Protein AF-A0A323V7F4-F1 (afdb_monomer_lite)

Structure (mmCIF, N/CA/C/O backbone):
data_AF-A0A323V7F4-F1
#
_entry.id   AF-A0A323V7F4-F1
#
loop_
_atom_site.group_PDB
_atom_site.id
_atom_site.type_symbol
_atom_site.label_atom_id
_atom_site.label_alt_id
_atom_site.label_comp_id
_atom_site.label_asym_id
_atom_site.label_entity_id
_atom_site.label_seq_id
_atom_site.pdbx_PDB_ins_code
_atom_site.Cartn_x
_atom_site.Cartn_y
_atom_site.Cartn_z
_atom_site.occupancy
_atom_site.B_iso_or_equiv
_atom_site.auth_seq_id
_atom_site.auth_comp_id
_atom_site.auth_asym_id
_atom_site.auth_atom_id
_atom_site.pdbx_PDB_model_num
ATOM 1 N N . PRO A 1 1 ? 23.700 -49.703 12.050 1.00 52.53 1 PRO A N 1
ATOM 2 C CA . PRO A 1 1 ? 22.647 -48.790 11.541 1.00 52.53 1 PRO A CA 1
ATOM 3 C C . PRO A 1 1 ? 21.484 -49.606 10.959 1.00 52.53 1 PRO A C 1
ATOM 5 O O . PRO A 1 1 ? 21.691 -50.340 10.001 1.00 52.53 1 PRO A O 1
ATOM 8 N N . ALA A 1 2 ? 20.323 -49.569 11.617 1.00 52.44 2 ALA A N 1
ATOM 9 C CA . ALA A 1 2 ? 19.133 -50.334 11.244 1.00 52.44 2 ALA A CA 1
ATOM 10 C C . ALA A 1 2 ? 18.286 -49.562 10.216 1.00 52.44 2 ALA A C 1
ATOM 12 O O . ALA A 1 2 ? 18.106 -48.353 10.364 1.00 52.44 2 ALA A O 1
ATOM 13 N N . GLU A 1 3 ? 17.786 -50.256 9.192 1.00 63.69 3 GLU A N 1
ATOM 14 C CA . GLU A 1 3 ? 16.807 -49.728 8.233 1.00 63.69 3 GLU A CA 1
ATOM 15 C C . GLU A 1 3 ? 15.484 -49.382 8.944 1.00 63.69 3 GLU A C 1
ATOM 17 O O . GLU A 1 3 ? 15.062 -50.123 9.839 1.00 63.69 3 GLU A O 1
ATOM 22 N N . PRO A 1 4 ? 14.798 -48.285 8.575 1.00 61.50 4 PRO A N 1
ATOM 23 C CA . PRO A 1 4 ? 13.481 -48.000 9.120 1.00 61.50 4 PRO A CA 1
ATOM 24 C C . PRO A 1 4 ? 12.471 -49.025 8.590 1.00 61.50 4 PRO A C 1
ATOM 26 O O . PRO A 1 4 ? 12.312 -49.206 7.383 1.00 61.50 4 PRO A O 1
ATOM 29 N N . ALA A 1 5 ? 11.780 -49.696 9.513 1.00 66.00 5 ALA A N 1
ATOM 30 C CA . ALA A 1 5 ? 10.704 -50.627 9.207 1.00 66.00 5 ALA A CA 1
ATOM 31 C C . ALA A 1 5 ? 9.577 -49.906 8.446 1.00 66.00 5 ALA A C 1
ATOM 33 O O . ALA A 1 5 ? 9.018 -48.921 8.931 1.00 66.00 5 ALA A O 1
ATOM 34 N N . GLY A 1 6 ? 9.253 -50.402 7.250 1.00 63.94 6 GLY A N 1
ATOM 35 C CA . GLY A 1 6 ? 8.179 -49.868 6.417 1.00 63.94 6 GLY A CA 1
ATOM 36 C C . GLY A 1 6 ? 6.829 -49.918 7.133 1.00 63.94 6 GLY A C 1
ATOM 37 O O . GLY A 1 6 ? 6.432 -50.953 7.669 1.00 63.94 6 GLY A O 1
ATOM 38 N N . ALA A 1 7 ? 6.121 -48.791 7.149 1.00 72.38 7 ALA A N 1
ATOM 39 C CA . ALA A 1 7 ? 4.774 -48.707 7.694 1.00 72.38 7 ALA A CA 1
ATOM 40 C C . ALA A 1 7 ? 3.794 -49.557 6.867 1.00 72.38 7 ALA A C 1
ATOM 42 O O . ALA A 1 7 ? 3.734 -49.458 5.641 1.00 72.38 7 ALA A O 1
ATOM 43 N N . VAL A 1 8 ? 2.999 -50.381 7.553 1.00 73.44 8 VAL A N 1
ATOM 44 C CA . VAL A 1 8 ? 1.925 -51.173 6.945 1.00 73.44 8 VAL A CA 1
ATOM 45 C C . VAL A 1 8 ? 0.778 -50.236 6.568 1.00 73.44 8 VAL A C 1
ATOM 47 O O . VAL A 1 8 ? 0.086 -49.702 7.432 1.00 73.44 8 VAL A O 1
ATOM 50 N N . VAL A 1 9 ? 0.567 -50.041 5.268 1.00 70.94 9 VAL A N 1
ATOM 51 C CA . VAL A 1 9 ? -0.576 -49.289 4.740 1.00 70.94 9 VAL A CA 1
ATOM 52 C C . VAL A 1 9 ? -1.819 -50.179 4.800 1.00 70.94 9 VAL A C 1
ATOM 54 O O . VAL A 1 9 ? -1.885 -51.208 4.130 1.00 70.94 9 VAL A O 1
ATOM 57 N N . VAL A 1 10 ? -2.817 -49.786 5.594 1.00 76.38 10 VAL A N 1
ATOM 58 C CA . VAL A 1 10 ? -4.133 -50.441 5.610 1.00 76.38 10 VAL A CA 1
ATOM 59 C C . VAL A 1 10 ? -4.979 -49.857 4.474 1.00 76.38 10 VAL A C 1
ATOM 61 O O . VAL A 1 10 ? -5.246 -48.653 4.485 1.00 76.38 10 VAL A O 1
ATOM 64 N N . PRO A 1 11 ? -5.426 -50.657 3.491 1.00 67.38 11 PRO A N 1
ATOM 65 C CA . PRO A 1 11 ? -6.285 -50.151 2.432 1.00 67.38 11 PRO A CA 1
ATOM 66 C C . PRO A 1 11 ? -7.659 -49.780 3.002 1.00 67.38 11 PRO A C 1
ATOM 68 O O . PRO A 1 11 ? -8.352 -50.610 3.594 1.00 67.38 11 PRO A O 1
ATOM 71 N N . LEU A 1 12 ? -8.079 -48.530 2.802 1.00 61.78 12 LEU A N 1
ATOM 72 C CA . LEU A 1 12 ? -9.444 -48.102 3.095 1.00 61.78 12 LEU A CA 1
ATOM 73 C C . LEU A 1 12 ? -10.389 -48.739 2.068 1.00 61.78 12 LEU A C 1
ATOM 75 O O . LEU A 1 12 ? -10.282 -48.489 0.868 1.00 61.78 12 LEU A O 1
ATOM 79 N N . GLN A 1 13 ? -11.320 -49.575 2.535 1.00 66.25 13 GLN A N 1
ATOM 80 C CA . GLN A 1 13 ? -12.352 -50.150 1.674 1.00 66.25 13 GLN A CA 1
ATOM 81 C C . GLN A 1 13 ? -13.253 -49.040 1.104 1.00 66.25 13 GLN A C 1
ATOM 83 O O . GLN A 1 13 ? -13.796 -48.236 1.870 1.00 66.25 13 GLN A O 1
ATOM 88 N N . PRO A 1 14 ? -13.473 -49.001 -0.222 1.00 54.06 14 PRO A N 1
ATOM 89 C CA . PRO A 1 14 ? -14.365 -48.024 -0.825 1.00 54.06 14 PRO A CA 1
ATOM 90 C C . PRO A 1 14 ? -15.814 -48.293 -0.397 1.00 54.06 14 PRO A C 1
ATOM 92 O O . PRO A 1 14 ? -16.373 -49.367 -0.635 1.00 54.06 14 PRO A O 1
ATOM 95 N N . ARG A 1 15 ? -16.442 -47.298 0.240 1.00 63.84 15 ARG A N 1
ATOM 96 C CA . ARG A 1 15 ? -17.878 -47.309 0.545 1.00 63.84 15 ARG A CA 1
ATOM 97 C C . ARG A 1 15 ? -18.660 -47.181 -0.765 1.00 63.84 15 ARG A C 1
ATOM 99 O O . ARG A 1 15 ? -18.552 -46.171 -1.452 1.00 63.84 15 ARG A O 1
ATOM 106 N N . ARG A 1 16 ? -19.457 -48.197 -1.109 1.00 62.47 16 ARG A N 1
ATOM 107 C CA . ARG A 1 16 ? -20.382 -48.146 -2.254 1.00 62.47 16 ARG A CA 1
ATOM 108 C C . ARG A 1 16 ?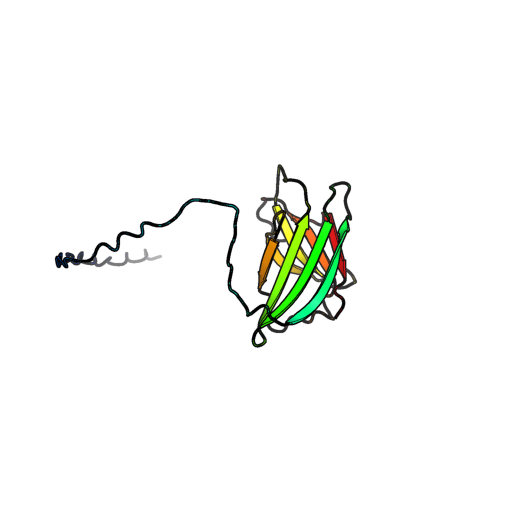 -21.487 -47.115 -1.970 1.00 62.47 16 ARG A C 1
ATOM 110 O O . ARG A 1 16 ? -22.178 -47.279 -0.962 1.00 62.47 16 ARG A O 1
ATOM 117 N N . PRO A 1 17 ? -21.698 -46.090 -2.813 1.00 59.09 17 PRO A N 1
ATOM 118 C CA . PRO A 1 17 ? -22.812 -45.171 -2.623 1.00 59.09 17 PRO A CA 1
ATOM 119 C C . PRO A 1 17 ? -24.121 -45.863 -3.024 1.00 59.09 17 PRO A C 1
ATOM 121 O O . PRO A 1 17 ? -24.299 -46.286 -4.165 1.00 59.09 17 PRO A O 1
ATOM 124 N N . ALA A 1 18 ? -25.039 -46.000 -2.067 1.00 59.41 18 ALA A N 1
ATOM 125 C CA . ALA A 1 18 ? -26.399 -46.451 -2.322 1.00 59.41 18 ALA A CA 1
ATOM 126 C C . ALA A 1 18 ? -27.163 -45.328 -3.036 1.00 59.41 18 ALA A C 1
ATOM 128 O O . ALA A 1 18 ? -27.530 -44.324 -2.425 1.00 59.41 18 ALA A O 1
ATOM 129 N N . THR A 1 19 ? -27.381 -45.496 -4.338 1.00 48.59 19 THR A N 1
ATOM 130 C CA . THR A 1 19 ? -28.176 -44.595 -5.173 1.00 48.59 19 THR A CA 1
ATOM 131 C C . THR A 1 19 ? -29.626 -44.597 -4.692 1.00 48.59 19 THR A C 1
ATOM 133 O O . THR A 1 19 ? -30.414 -45.475 -5.037 1.00 48.59 19 THR A O 1
ATOM 136 N N . ARG A 1 20 ? -29.988 -43.614 -3.866 1.00 55.38 20 ARG A N 1
ATOM 137 C CA . ARG A 1 20 ? -31.382 -43.312 -3.539 1.00 55.38 20 ARG A CA 1
ATOM 138 C C . ARG A 1 20 ? -31.913 -42.354 -4.594 1.00 55.38 20 ARG A C 1
ATOM 140 O O . ARG A 1 20 ? -31.511 -41.198 -4.649 1.00 55.38 20 ARG A O 1
ATOM 147 N N . TRP A 1 21 ? -32.789 -42.872 -5.443 1.00 46.38 21 TRP A N 1
ATOM 148 C CA . TRP A 1 21 ? -33.576 -42.079 -6.374 1.00 46.38 21 TRP A CA 1
ATOM 149 C C . TRP A 1 21 ? -34.566 -41.239 -5.565 1.00 46.38 21 TRP A C 1
ATOM 151 O O . TRP A 1 21 ? -35.446 -41.785 -4.902 1.00 46.38 21 TRP A O 1
ATOM 161 N N . LEU A 1 22 ? -34.400 -39.919 -5.605 1.00 53.84 22 LEU A N 1
ATOM 162 C CA . LEU A 1 22 ? -35.403 -38.956 -5.167 1.00 53.84 22 LEU A CA 1
ATOM 163 C C . LEU A 1 22 ? -35.833 -38.157 -6.395 1.00 53.84 22 LEU A C 1
ATOM 165 O O . LEU A 1 22 ? -35.023 -37.528 -7.069 1.00 53.84 22 LEU A O 1
ATOM 169 N N . THR A 1 23 ? -37.117 -38.251 -6.705 1.00 49.09 23 THR A N 1
ATOM 170 C CA . THR A 1 23 ? -37.799 -37.525 -7.774 1.00 49.09 23 THR A CA 1
ATOM 171 C C . THR A 1 23 ? -38.369 -36.193 -7.266 1.00 49.09 23 THR A C 1
ATOM 173 O O . THR A 1 23 ? -38.914 -36.166 -6.165 1.00 49.09 23 THR A O 1
ATOM 176 N N . VAL A 1 24 ? -38.390 -35.184 -8.161 1.00 49.59 24 VAL A N 1
ATOM 177 C CA . VAL A 1 24 ? -39.187 -33.920 -8.160 1.00 49.59 24 VAL A CA 1
ATOM 178 C C . VAL A 1 24 ? -38.588 -32.780 -7.295 1.00 49.59 24 VAL A C 1
ATOM 180 O O . VAL A 1 24 ? -38.202 -33.019 -6.164 1.00 49.59 24 VAL A O 1
ATOM 183 N N . ALA A 1 25 ? -38.416 -31.523 -7.738 1.00 47.94 25 ALA A N 1
ATOM 184 C CA . ALA A 1 25 ? -39.182 -30.703 -8.683 1.00 47.94 25 ALA A CA 1
ATOM 185 C C . ALA A 1 25 ? -38.295 -29.810 -9.579 1.00 47.94 25 ALA A C 1
ATOM 187 O O . ALA A 1 25 ? -37.354 -29.179 -9.102 1.00 47.94 25 ALA A O 1
ATOM 188 N N . ALA A 1 26 ? -38.641 -29.700 -10.864 1.00 49.78 26 ALA A N 1
ATOM 189 C CA . ALA A 1 26 ? -38.093 -28.693 -11.768 1.00 49.78 26 ALA A CA 1
ATOM 190 C C . ALA A 1 26 ? -38.899 -27.392 -11.628 1.00 49.78 26 ALA A C 1
ATOM 192 O O . ALA A 1 26 ? -40.068 -27.344 -12.011 1.00 49.78 26 ALA A O 1
ATOM 193 N N . ALA A 1 27 ? -38.285 -26.342 -11.082 1.00 53.09 27 ALA A N 1
ATOM 194 C CA . ALA A 1 27 ? -38.822 -24.989 -11.160 1.00 53.09 27 ALA A CA 1
ATOM 195 C C . ALA A 1 27 ? -38.354 -24.359 -12.479 1.00 53.09 27 ALA A C 1
ATOM 197 O O . ALA A 1 27 ? -37.182 -24.030 -12.652 1.00 53.09 27 ALA A O 1
ATOM 198 N N . VAL A 1 28 ? -39.276 -24.234 -13.432 1.00 50.06 28 VAL A N 1
ATOM 199 C CA . VAL A 1 28 ? -39.079 -23.471 -14.666 1.00 50.06 28 VAL A CA 1
ATOM 200 C C . VAL A 1 28 ? -39.146 -21.984 -14.306 1.00 50.06 28 VAL A C 1
ATOM 202 O O . VAL A 1 28 ? -40.230 -21.456 -14.074 1.00 50.06 28 VAL A O 1
ATOM 205 N N . LEU A 1 29 ? -37.996 -21.308 -14.240 1.00 52.84 29 LEU A N 1
ATOM 206 C CA . LEU A 1 29 ? -37.938 -19.845 -14.215 1.00 52.84 29 LEU A CA 1
ATOM 207 C C . LEU A 1 29 ? -37.957 -19.338 -15.659 1.00 52.84 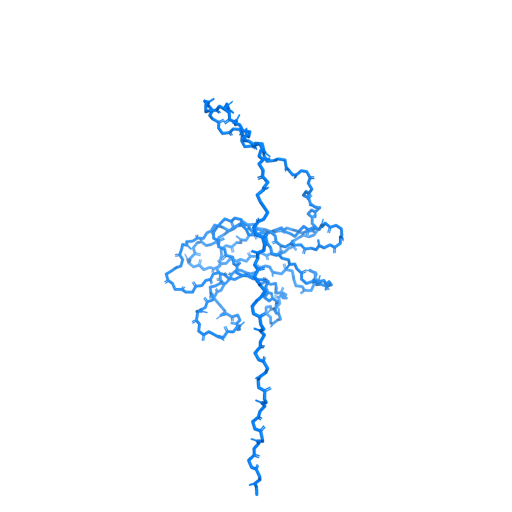29 LEU A C 1
ATOM 209 O O . LEU A 1 29 ? -36.938 -19.306 -16.344 1.00 52.84 29 LEU A O 1
ATOM 213 N N . VAL A 1 30 ? -39.149 -18.975 -16.125 1.00 50.59 30 VAL A N 1
ATOM 214 C CA . VAL A 1 30 ? -39.348 -18.170 -17.334 1.00 50.59 30 VAL A CA 1
ATOM 215 C C . VAL A 1 30 ? -39.720 -16.759 -16.887 1.00 50.59 30 VAL A C 1
ATOM 217 O O . VAL A 1 30 ? -40.745 -16.570 -16.239 1.00 50.59 30 VAL A O 1
ATOM 220 N N . GLY A 1 31 ? -38.894 -15.782 -17.269 1.00 45.53 31 GLY A N 1
ATOM 221 C CA . GLY A 1 31 ? -39.165 -14.345 -17.150 1.00 45.53 31 GLY A CA 1
ATOM 222 C C . GLY A 1 31 ? -37.995 -13.595 -16.502 1.00 45.53 31 GLY A C 1
ATOM 223 O O . GLY A 1 31 ? -37.646 -13.880 -15.370 1.00 45.53 31 GLY A O 1
ATOM 224 N N . GLY A 1 32 ? -37.320 -12.643 -17.140 1.00 42.28 32 GLY A N 1
ATOM 225 C CA . GLY A 1 32 ? -37.477 -12.100 -18.478 1.00 42.28 32 GLY A CA 1
ATOM 226 C C . GLY A 1 32 ? -36.199 -11.357 -18.870 1.00 42.28 32 GLY A C 1
ATOM 227 O O . GLY A 1 32 ? -35.634 -10.596 -18.092 1.00 42.28 32 GLY A O 1
ATOM 228 N N . VAL A 1 33 ? -35.744 -11.597 -20.094 1.00 50.06 33 VAL A N 1
ATOM 229 C CA . VAL A 1 33 ? -34.928 -10.638 -20.837 1.00 50.06 33 VAL A CA 1
ATOM 230 C C . VAL A 1 33 ? -35.883 -9.531 -21.258 1.00 50.06 33 VAL A C 1
ATOM 232 O O . VAL A 1 33 ? -36.919 -9.865 -21.820 1.00 50.06 33 VAL A O 1
ATOM 235 N N . LEU A 1 34 ? -35.565 -8.270 -20.946 1.00 48.09 34 LEU A N 1
ATOM 236 C CA . LEU A 1 34 ? -35.757 -7.074 -21.784 1.00 48.09 34 LEU A CA 1
ATOM 237 C C . LEU A 1 34 ? -35.465 -5.806 -20.947 1.00 48.09 34 LEU A C 1
ATOM 239 O O . LEU A 1 34 ? -36.304 -5.363 -20.172 1.00 48.09 34 LEU A O 1
ATOM 243 N N . GLY A 1 35 ? -34.290 -5.198 -21.162 1.00 37.16 35 GLY A N 1
ATOM 244 C CA . GLY A 1 35 ? -34.047 -3.771 -20.896 1.00 37.16 35 GLY A CA 1
ATOM 245 C C . GLY A 1 35 ? -33.115 -3.426 -19.726 1.00 37.16 35 GLY A C 1
ATOM 246 O O . GLY A 1 35 ? -33.563 -3.303 -18.598 1.00 37.16 35 GLY A O 1
ATOM 247 N N . GLY A 1 36 ? -31.833 -3.186 -20.025 1.00 38.31 36 GLY A N 1
ATOM 248 C CA . GLY A 1 36 ? -30.969 -2.249 -19.287 1.00 38.31 36 GLY A CA 1
ATOM 249 C C . GLY A 1 36 ? -30.740 -2.496 -17.791 1.00 38.31 36 GLY A C 1
ATOM 250 O O . GLY A 1 36 ? -31.286 -1.777 -16.968 1.00 38.31 36 GLY A O 1
ATOM 251 N N . GLY A 1 37 ? -29.872 -3.456 -17.459 1.00 38.66 37 GLY A N 1
ATOM 252 C CA . GLY A 1 37 ? -28.950 -3.403 -16.311 1.00 38.66 37 GLY A CA 1
ATOM 253 C C . GLY A 1 37 ? -29.437 -2.804 -14.986 1.00 38.66 37 GLY A C 1
ATOM 254 O O . GLY A 1 37 ? -28.724 -1.995 -14.406 1.00 38.66 37 GLY A O 1
ATOM 255 N N . ALA A 1 38 ? -30.592 -3.215 -14.464 1.00 41.91 38 ALA A N 1
ATOM 256 C CA . ALA A 1 38 ? -30.889 -3.036 -13.045 1.00 41.91 38 ALA A CA 1
ATOM 257 C C . ALA A 1 38 ? -30.215 -4.172 -12.266 1.00 41.91 38 ALA A C 1
ATOM 259 O O . ALA A 1 38 ? -30.827 -5.194 -11.954 1.00 41.91 38 ALA A O 1
ATOM 260 N N . VAL A 1 39 ? -28.920 -4.017 -11.997 1.00 52.47 39 VAL A N 1
ATOM 261 C CA . VAL A 1 39 ? -28.225 -4.853 -11.020 1.00 52.47 39 VAL A CA 1
ATOM 262 C C . VAL A 1 39 ? -28.691 -4.392 -9.639 1.00 52.47 39 VAL A C 1
ATOM 264 O O . VAL A 1 39 ? -28.141 -3.471 -9.047 1.00 52.47 39 VAL A O 1
ATOM 267 N N . ALA A 1 40 ? -29.758 -5.013 -9.142 1.00 49.62 40 ALA A N 1
ATOM 268 C CA . ALA A 1 40 ? -30.094 -4.974 -7.729 1.00 49.62 40 ALA A CA 1
ATOM 269 C C . ALA A 1 40 ? -29.057 -5.820 -6.970 1.00 49.62 40 ALA A C 1
ATOM 271 O O . ALA A 1 40 ? -29.276 -7.003 -6.715 1.00 49.62 40 ALA A O 1
ATOM 272 N N . LEU A 1 41 ? -27.903 -5.229 -6.654 1.00 51.66 41 LEU A N 1
ATOM 273 C CA . LEU A 1 41 ? -26.994 -5.757 -5.638 1.00 51.66 41 LEU A CA 1
ATOM 274 C C . LEU A 1 41 ? -27.411 -5.159 -4.299 1.00 51.66 41 LEU A C 1
ATOM 276 O O . LEU A 1 41 ? -26.979 -4.084 -3.906 1.00 51.66 41 LEU A O 1
ATOM 280 N N . THR A 1 42 ? -28.294 -5.858 -3.601 1.00 54.97 42 THR A N 1
ATOM 281 C CA . THR A 1 42 ? -28.462 -5.666 -2.164 1.00 54.97 42 THR A CA 1
ATOM 282 C C . THR A 1 42 ? -27.183 -6.113 -1.456 1.00 54.97 42 THR A C 1
ATOM 284 O O . THR A 1 42 ? -26.879 -7.310 -1.461 1.00 54.97 42 THR A O 1
ATOM 287 N N . ARG A 1 43 ? -26.474 -5.180 -0.817 1.00 46.62 43 ARG A N 1
ATOM 288 C CA . ARG A 1 43 ? -25.741 -5.437 0.430 1.00 46.62 43 ARG A CA 1
ATOM 289 C C . ARG A 1 43 ? -25.544 -4.129 1.199 1.00 46.62 43 ARG A C 1
ATOM 291 O O . ARG A 1 43 ? -24.496 -3.507 1.154 1.00 46.62 43 ARG A O 1
ATOM 298 N N . ASP A 1 44 ? -26.597 -3.732 1.903 1.00 50.72 44 ASP A N 1
ATOM 299 C CA . ASP A 1 44 ? -26.481 -2.940 3.125 1.00 50.72 44 ASP A CA 1
ATOM 300 C C . ASP A 1 44 ? -25.720 -3.786 4.164 1.00 50.72 44 ASP A C 1
ATOM 302 O O . ASP A 1 44 ? -26.333 -4.601 4.845 1.00 50.72 44 ASP A O 1
ATOM 306 N N . ASP A 1 45 ? -24.389 -3.684 4.180 1.00 57.28 45 ASP A N 1
ATOM 307 C CA . ASP A 1 45 ? -23.488 -3.990 5.313 1.00 57.28 45 ASP A CA 1
ATOM 308 C C . ASP A 1 45 ? -22.058 -3.495 4.977 1.00 57.28 45 ASP A C 1
ATOM 310 O O . ASP A 1 45 ? -21.052 -4.177 5.179 1.00 57.28 45 ASP A O 1
ATOM 314 N N . ASP A 1 46 ? -21.947 -2.292 4.403 1.00 69.31 46 ASP A N 1
ATOM 315 C CA . ASP A 1 46 ? -20.654 -1.647 4.171 1.00 69.31 46 ASP A CA 1
ATOM 316 C C . ASP A 1 46 ? -20.186 -1.024 5.489 1.00 69.31 46 ASP A C 1
ATOM 318 O O . ASP A 1 46 ? -20.634 0.059 5.867 1.00 69.31 46 ASP A O 1
ATOM 322 N N . GLY A 1 47 ? -19.310 -1.721 6.215 1.00 82.06 47 GLY A N 1
ATOM 323 C CA . GLY A 1 47 ? -18.717 -1.234 7.464 1.00 82.06 47 GLY A CA 1
ATOM 324 C C . GLY A 1 47 ? -18.215 0.210 7.404 1.00 82.06 47 GLY A C 1
ATOM 325 O O . GLY A 1 47 ? -17.942 0.758 6.329 1.00 82.06 47 GLY A O 1
ATOM 326 N N . SER A 1 48 ? -18.062 0.839 8.571 1.00 93.94 48 SER A N 1
ATOM 327 C CA . SER A 1 48 ? -17.619 2.232 8.644 1.00 93.94 48 SER A CA 1
ATOM 328 C C . SER A 1 48 ? -16.213 2.385 8.072 1.00 93.94 48 SER A C 1
ATOM 330 O O . SER A 1 48 ? -15.313 1.619 8.425 1.00 93.94 48 SER A O 1
ATOM 332 N N . VAL A 1 49 ? -16.015 3.400 7.230 1.00 96.50 49 VAL A N 1
ATOM 333 C CA . VAL A 1 49 ? -14.678 3.832 6.805 1.00 96.50 49 VAL A CA 1
ATOM 334 C C . VAL A 1 49 ? -13.977 4.451 8.012 1.00 96.50 49 VAL A C 1
ATOM 336 O O . VAL A 1 49 ? -14.504 5.384 8.615 1.00 96.50 49 VAL A O 1
ATOM 339 N N . VAL A 1 50 ? -12.813 3.914 8.373 1.00 97.00 50 VAL A N 1
ATOM 340 C CA . VAL A 1 50 ? -12.003 4.370 9.518 1.00 97.00 50 VAL A CA 1
ATOM 341 C C . VAL A 1 50 ? -10.713 5.067 9.095 1.00 97.00 50 VAL A C 1
ATOM 343 O O . VAL A 1 50 ? -10.106 5.751 9.910 1.00 97.00 50 VAL A O 1
ATOM 346 N N . ALA A 1 51 ? -10.280 4.879 7.847 1.00 97.88 51 ALA A N 1
ATOM 347 C CA . ALA A 1 51 ? -9.179 5.625 7.256 1.00 97.88 51 ALA A CA 1
ATOM 348 C C . ALA A 1 51 ? -9.292 5.635 5.727 1.00 97.88 51 ALA A C 1
ATOM 350 O O . ALA A 1 51 ? -9.799 4.678 5.139 1.00 97.88 51 ALA A O 1
ATOM 351 N N . THR A 1 52 ? -8.795 6.678 5.067 1.00 98.50 52 THR A N 1
ATOM 352 C CA . THR A 1 52 ? -8.756 6.749 3.598 1.00 98.50 52 THR A CA 1
ATOM 353 C C . THR A 1 52 ? -7.557 7.537 3.090 1.00 98.50 52 THR A C 1
ATOM 355 O O . THR A 1 52 ? -7.029 8.407 3.788 1.00 98.50 52 THR A O 1
ATOM 358 N N . THR A 1 53 ? -7.128 7.236 1.867 1.00 98.75 53 THR A N 1
ATOM 359 C CA . THR A 1 53 ? -6.135 8.022 1.141 1.00 98.75 53 THR A CA 1
ATOM 360 C C . THR A 1 53 ? -6.292 7.896 -0.372 1.00 98.75 53 THR A C 1
ATOM 362 O O . THR A 1 53 ? -6.806 6.893 -0.876 1.00 98.75 53 THR A O 1
ATOM 365 N N . ALA A 1 54 ? -5.849 8.919 -1.101 1.00 98.56 54 ALA A N 1
ATOM 366 C CA . ALA A 1 54 ? -5.595 8.800 -2.532 1.00 98.56 54 ALA A CA 1
ATOM 367 C C . ALA A 1 54 ? -4.231 8.128 -2.737 1.00 98.56 54 ALA A C 1
ATOM 369 O O . ALA A 1 54 ? -3.307 8.358 -1.963 1.00 98.56 54 ALA A O 1
ATOM 370 N N . LEU A 1 55 ? -4.111 7.297 -3.767 1.00 98.56 55 LEU A N 1
ATOM 371 C CA . LEU A 1 55 ? -2.839 6.711 -4.171 1.00 98.56 55 LEU A CA 1
ATOM 372 C C . LEU A 1 55 ? -2.269 7.557 -5.306 1.00 98.56 55 LEU A C 1
ATOM 374 O O . LEU A 1 55 ? -2.773 7.516 -6.432 1.00 98.56 55 LEU A O 1
ATOM 378 N N . ASP A 1 56 ? -1.237 8.331 -4.988 1.00 97.69 56 ASP A N 1
ATOM 379 C CA . ASP A 1 56 ? -0.541 9.189 -5.935 1.00 97.69 56 ASP A CA 1
ATOM 380 C C . ASP A 1 56 ? 0.535 8.390 -6.695 1.00 97.69 56 ASP A C 1
ATOM 382 O O . ASP A 1 56 ? 1.240 7.581 -6.078 1.00 97.69 56 ASP A O 1
ATOM 386 N N . PRO A 1 57 ? 0.714 8.617 -8.009 1.00 97.25 57 PRO A N 1
ATOM 387 C CA . PRO A 1 57 ? 1.755 7.955 -8.792 1.00 97.25 57 PRO A CA 1
ATOM 388 C C . PRO A 1 57 ? 3.172 8.268 -8.294 1.00 97.25 57 PRO A C 1
ATOM 390 O O . PRO A 1 57 ? 3.511 9.426 -8.037 1.00 97.25 57 PRO A O 1
ATOM 393 N N . LEU A 1 58 ? 4.031 7.246 -8.234 1.00 93.75 58 LEU A N 1
ATOM 394 C CA . LEU A 1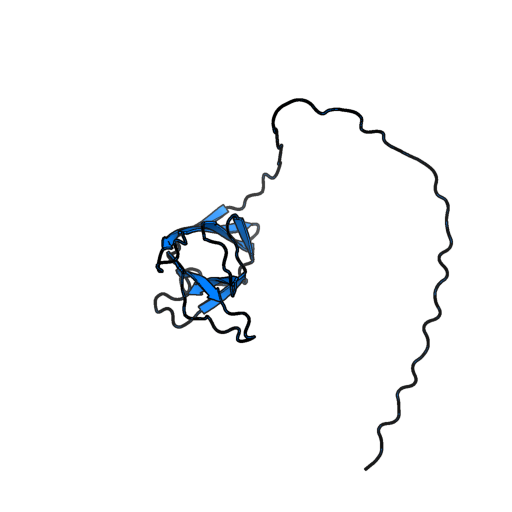 58 ? 5.454 7.371 -7.880 1.00 93.75 58 LEU A CA 1
ATOM 395 C C . LEU A 1 58 ? 6.414 7.045 -9.032 1.00 93.75 58 LEU A C 1
ATOM 397 O O . LEU A 1 58 ? 7.537 7.553 -9.057 1.00 93.75 58 LEU A O 1
ATOM 401 N N . ALA A 1 59 ? 5.995 6.203 -9.976 1.00 80.50 59 ALA A N 1
ATOM 402 C CA . ALA A 1 59 ? 6.813 5.766 -11.104 1.00 80.50 59 ALA A CA 1
ATOM 403 C C . ALA A 1 59 ? 6.356 6.406 -12.426 1.00 80.50 59 ALA A C 1
ATOM 405 O O . ALA A 1 59 ? 5.331 7.079 -12.500 1.00 80.50 59 ALA A O 1
ATOM 406 N N . ALA A 1 60 ? 7.129 6.182 -13.495 1.00 66.75 60 ALA A N 1
ATOM 407 C CA . ALA A 1 60 ? 6.696 6.520 -14.855 1.00 66.75 60 ALA A CA 1
ATOM 408 C C . ALA A 1 60 ? 5.510 5.651 -15.320 1.00 66.75 60 ALA A C 1
ATOM 410 O O . ALA A 1 60 ? 4.759 6.054 -16.207 1.00 66.75 60 ALA A O 1
ATOM 411 N N . GLU A 1 61 ? 5.353 4.474 -14.711 1.00 69.06 61 GLU A N 1
ATOM 412 C CA . GLU A 1 61 ? 4.148 3.660 -14.814 1.00 69.06 61 GLU A CA 1
ATOM 413 C C . GLU A 1 61 ? 3.010 4.417 -14.119 1.00 69.06 61 GLU A C 1
ATOM 415 O O . GLU A 1 61 ? 3.063 4.660 -12.914 1.00 69.06 61 GLU A O 1
ATOM 420 N N . ASN A 1 62 ? 2.007 4.841 -14.889 1.00 85.56 62 ASN A N 1
ATOM 421 C CA . ASN A 1 62 ? 0.881 5.628 -14.386 1.00 85.56 62 ASN A CA 1
ATOM 422 C C . ASN A 1 62 ? -0.056 4.744 -13.545 1.00 85.56 62 ASN A C 1
ATOM 424 O O . ASN A 1 62 ? -1.101 4.324 -14.035 1.00 85.56 62 ASN A O 1
ATOM 428 N N . ALA A 1 63 ? 0.328 4.451 -12.304 1.00 95.81 63 ALA A N 1
ATOM 429 C CA . ALA A 1 63 ? -0.542 3.824 -11.320 1.00 95.81 63 ALA A CA 1
ATOM 430 C C . ALA A 1 63 ? -1.096 4.883 -10.360 1.00 95.81 63 ALA A C 1
ATOM 432 O O . ALA A 1 63 ? -0.353 5.717 -9.847 1.00 95.81 63 ALA A O 1
ATOM 433 N N . SER A 1 64 ? -2.399 4.857 -10.115 1.00 98.12 64 SER A N 1
ATOM 434 C CA . SER A 1 64 ? -3.078 5.749 -9.172 1.00 98.12 64 SER A CA 1
ATOM 435 C C . SER A 1 64 ? -4.317 5.072 -8.600 1.00 98.12 64 SER A C 1
ATOM 437 O O . SER A 1 64 ? -4.678 3.979 -9.029 1.00 98.12 64 SER A O 1
ATOM 439 N N . GLY A 1 65 ? -4.986 5.692 -7.633 1.00 98.12 65 GLY A N 1
ATOM 440 C CA . GLY A 1 65 ? -6.209 5.100 -7.105 1.00 98.12 65 GLY A CA 1
ATOM 441 C C . GLY A 1 65 ? -6.668 5.655 -5.771 1.00 98.12 65 GLY A C 1
ATOM 442 O O . GLY A 1 65 ? -6.371 6.795 -5.402 1.00 98.12 65 GLY A O 1
ATOM 443 N N . ARG A 1 66 ? -7.395 4.821 -5.031 1.00 98.69 66 ARG A N 1
ATOM 444 C CA . ARG A 1 66 ? -7.854 5.097 -3.669 1.00 98.69 66 ARG A CA 1
ATOM 445 C C . ARG A 1 66 ? -7.679 3.867 -2.792 1.00 98.69 66 ARG A C 1
ATOM 447 O O . ARG A 1 66 ? -7.924 2.745 -3.224 1.00 98.69 66 ARG A O 1
ATOM 454 N N . ALA A 1 67 ? -7.325 4.112 -1.537 1.00 98.75 67 ALA A N 1
ATOM 455 C CA . ALA A 1 67 ? -7.360 3.118 -0.483 1.00 98.75 67 ALA A CA 1
ATOM 456 C C . ALA A 1 67 ? -8.326 3.547 0.631 1.00 98.75 67 ALA A C 1
ATOM 458 O O . ALA A 1 67 ? -8.329 4.702 1.063 1.00 98.75 67 ALA A O 1
ATOM 459 N N . GLU A 1 68 ? -9.142 2.614 1.109 1.00 98.50 68 GLU A N 1
ATOM 460 C CA . GLU A 1 68 ? -10.062 2.800 2.232 1.00 98.50 68 GLU A CA 1
ATOM 461 C C . GLU A 1 68 ? -9.918 1.641 3.212 1.00 98.50 68 GLU A C 1
ATOM 463 O O . GLU A 1 68 ? -10.014 0.476 2.835 1.00 98.50 68 GLU A O 1
ATOM 468 N N . VAL A 1 69 ? -9.734 1.943 4.494 1.00 98.38 69 VAL A N 1
ATOM 469 C CA . VAL A 1 69 ? -9.860 0.940 5.548 1.00 98.38 69 VAL A CA 1
ATOM 470 C C . VAL A 1 69 ? -11.289 0.966 6.062 1.00 98.38 69 VAL A C 1
ATOM 472 O O . VAL A 1 69 ? -11.762 1.998 6.543 1.00 98.38 69 VAL A O 1
ATOM 475 N N . ARG A 1 70 ? -11.969 -0.178 5.995 1.00 97.00 70 ARG A N 1
ATOM 476 C CA . ARG A 1 70 ? -13.314 -0.372 6.548 1.00 97.00 70 ARG A CA 1
ATOM 477 C C . ARG A 1 70 ? -13.296 -1.322 7.723 1.00 97.00 70 ARG A C 1
ATOM 479 O O . ARG A 1 70 ? -12.538 -2.292 7.720 1.00 97.00 70 ARG A O 1
ATOM 486 N N . GLU A 1 71 ? -14.171 -1.069 8.686 1.00 95.69 71 GLU A N 1
ATOM 487 C CA . GLU A 1 71 ? -14.357 -1.911 9.863 1.00 95.69 71 GLU A CA 1
ATOM 488 C C . GLU A 1 71 ? -15.800 -2.423 9.955 1.00 95.69 71 GLU A C 1
ATOM 490 O O . GLU A 1 71 ? -16.751 -1.642 9.905 1.00 95.69 71 GLU A O 1
ATOM 495 N N . VAL A 1 72 ? -15.951 -3.742 10.106 1.00 95.50 72 VAL A N 1
ATOM 496 C CA . VAL A 1 72 ? -17.222 -4.430 10.385 1.00 95.50 72 VAL A CA 1
ATOM 497 C C . VAL A 1 72 ? -17.000 -5.312 11.606 1.00 95.50 72 VAL A C 1
ATOM 499 O O . VAL A 1 72 ? -16.106 -6.155 11.594 1.00 95.50 72 VAL A O 1
ATOM 502 N N . ASP A 1 73 ? -17.779 -5.112 12.670 1.00 92.06 73 ASP A N 1
ATOM 503 C CA . ASP A 1 73 ? -17.707 -5.911 13.904 1.00 92.06 73 ASP A CA 1
ATOM 504 C C . ASP A 1 73 ? -16.280 -6.057 14.485 1.00 92.06 73 ASP A C 1
ATOM 506 O O . ASP A 1 73 ? -15.889 -7.112 14.987 1.00 92.06 73 ASP A O 1
ATOM 510 N N . GLY A 1 74 ? -15.473 -4.991 14.402 1.00 91.75 74 GLY A N 1
ATOM 511 C CA . GLY A 1 74 ? -14.083 -4.965 14.876 1.00 91.75 74 GLY A CA 1
ATOM 512 C C . GLY A 1 74 ? -13.066 -5.646 13.949 1.00 91.75 74 GLY A C 1
ATOM 513 O O . GLY A 1 74 ? -11.880 -5.709 14.279 1.00 91.75 74 GLY A O 1
ATOM 514 N N . VAL A 1 75 ? -13.496 -6.148 12.789 1.00 94.94 75 VAL A N 1
ATOM 515 C CA . VAL A 1 75 ? -12.628 -6.707 11.748 1.00 94.94 75 VAL A CA 1
ATOM 516 C C . VAL A 1 75 ? -12.371 -5.646 10.688 1.00 94.94 75 VAL A C 1
ATOM 518 O O . VAL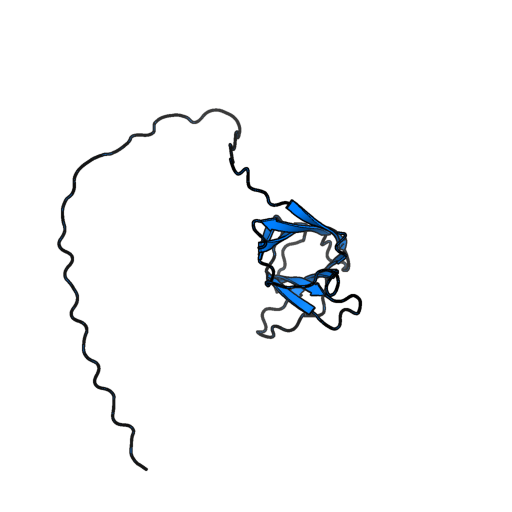 A 1 75 ? -13.307 -5.094 10.109 1.00 94.94 75 VAL A O 1
ATOM 521 N N . ARG A 1 76 ? -11.091 -5.377 10.413 1.00 97.12 76 ARG A N 1
ATOM 522 C CA . ARG A 1 76 ? -10.673 -4.390 9.414 1.00 97.12 76 ARG A CA 1
ATOM 523 C C . ARG A 1 76 ? -10.313 -5.038 8.085 1.00 97.12 76 ARG A C 1
ATOM 525 O O . ARG A 1 76 ? -9.699 -6.104 8.042 1.00 97.12 76 ARG A O 1
ATOM 532 N N . SER A 1 77 ? -10.647 -4.346 7.005 1.00 98.19 77 SER A N 1
ATOM 533 C CA . SER A 1 77 ? -10.233 -4.679 5.643 1.00 98.19 77 SER A CA 1
ATOM 534 C C . SER A 1 77 ? -9.748 -3.430 4.916 1.00 98.19 77 SER A C 1
ATOM 536 O O . SER A 1 77 ? -10.267 -2.341 5.152 1.00 98.19 77 SER A O 1
ATOM 538 N N . LEU A 1 78 ? -8.749 -3.599 4.056 1.00 98.56 78 LEU A N 1
ATOM 539 C CA . LEU A 1 78 ? -8.255 -2.593 3.129 1.00 98.56 78 LEU A CA 1
ATOM 540 C C . LEU A 1 78 ? -8.938 -2.810 1.778 1.00 98.56 78 LEU A C 1
ATOM 542 O O . LEU A 1 78 ? -8.797 -3.870 1.168 1.00 98.56 78 LEU A O 1
ATOM 546 N N . GLN A 1 79 ? -9.693 -1.818 1.331 1.00 98.44 79 GLN A N 1
ATOM 547 C CA . GLN A 1 79 ? -10.264 -1.745 -0.006 1.00 98.44 79 GLN A CA 1
ATOM 548 C C . GLN A 1 79 ? -9.360 -0.873 -0.867 1.00 98.44 79 GLN A C 1
ATOM 550 O O . GLN A 1 79 ? -9.027 0.244 -0.475 1.00 98.44 79 GLN A O 1
ATOM 555 N N . ILE A 1 80 ? -8.955 -1.393 -2.018 1.00 98.62 80 ILE A N 1
ATOM 556 C CA . ILE A 1 80 ? -8.118 -0.709 -2.998 1.00 98.62 80 ILE A CA 1
ATOM 557 C C . ILE A 1 80 ? -8.898 -0.639 -4.303 1.00 98.62 80 ILE A C 1
ATOM 559 O O . ILE A 1 80 ? -9.294 -1.680 -4.820 1.00 98.62 80 ILE A O 1
ATOM 563 N N . ASP A 1 81 ? -9.068 0.567 -4.832 1.00 98.62 81 ASP A N 1
ATOM 564 C CA . ASP A 1 81 ? -9.465 0.811 -6.219 1.00 98.62 81 ASP A CA 1
ATOM 565 C C . ASP A 1 81 ? -8.229 1.327 -6.958 1.00 98.62 81 ASP A C 1
ATOM 567 O O . ASP A 1 81 ? -7.758 2.435 -6.682 1.00 98.62 81 ASP A O 1
ATOM 571 N N . LEU A 1 82 ? -7.649 0.480 -7.811 1.00 98.56 82 LEU A N 1
ATOM 572 C CA . LEU A 1 82 ? -6.383 0.739 -8.496 1.00 98.56 82 LEU A CA 1
ATOM 573 C C . LEU A 1 82 ? -6.616 0.975 -9.991 1.00 98.56 82 LEU A C 1
ATOM 575 O O . LEU A 1 82 ? -7.112 0.097 -10.692 1.00 98.56 82 LEU A O 1
ATOM 579 N N . ASP A 1 83 ? -6.165 2.110 -10.507 1.00 98.12 83 ASP A N 1
ATOM 580 C CA . ASP A 1 83 ? -5.955 2.319 -11.937 1.00 98.12 83 ASP A CA 1
ATOM 581 C C . ASP A 1 83 ? -4.471 2.113 -12.240 1.00 98.12 83 ASP A C 1
ATOM 583 O O . ASP A 1 83 ? -3.623 2.848 -11.735 1.00 98.12 83 ASP A O 1
ATOM 587 N N . ALA A 1 84 ? -4.148 1.078 -13.011 1.00 96.69 84 ALA A N 1
ATOM 588 C CA . ALA A 1 84 ? -2.780 0.724 -13.355 1.00 96.69 84 ALA A CA 1
ATOM 589 C C . ALA A 1 84 ? -2.741 -0.069 -14.673 1.00 96.69 84 ALA A C 1
ATOM 591 O O . ALA A 1 84 ? -3.692 -0.798 -14.983 1.00 96.69 84 ALA A O 1
ATOM 592 N N . PRO A 1 85 ? -1.652 0.038 -15.455 1.00 95.38 85 PRO A N 1
ATOM 593 C CA . PRO A 1 85 ? -1.474 -0.774 -16.652 1.00 95.38 85 PRO A CA 1
ATOM 594 C C . PRO A 1 85 ? -1.346 -2.266 -16.316 1.00 95.38 85 PRO A C 1
ATOM 596 O O . PRO A 1 85 ? -0.974 -2.654 -15.210 1.00 95.38 85 PRO A O 1
ATOM 599 N N . GLU A 1 86 ? -1.619 -3.129 -17.295 1.00 93.75 86 GLU A N 1
ATOM 600 C CA . GLU A 1 86 ? -1.275 -4.545 -17.164 1.00 93.75 86 GLU A CA 1
ATOM 601 C C . GLU A 1 86 ? 0.248 -4.722 -17.181 1.00 93.75 86 GLU A C 1
ATOM 603 O O . GLU A 1 86 ? 0.944 -4.192 -18.050 1.00 93.75 86 GLU A O 1
ATOM 608 N N . LEU A 1 87 ? 0.758 -5.510 -16.237 1.00 93.44 87 LEU A N 1
ATOM 609 C CA . LEU A 1 87 ? 2.164 -5.887 -16.185 1.00 93.44 87 LEU A CA 1
ATOM 610 C C . LEU A 1 87 ? 2.432 -7.071 -17.117 1.00 93.44 87 LEU A C 1
ATOM 612 O O . LEU A 1 87 ? 1.679 -8.044 -17.148 1.00 93.44 87 LEU A O 1
ATOM 616 N N . THR A 1 88 ? 3.539 -7.014 -17.857 1.00 91.62 88 THR A N 1
ATOM 617 C CA . THR A 1 88 ? 4.018 -8.149 -18.666 1.00 91.62 88 THR A CA 1
ATOM 618 C C . THR A 1 88 ? 4.850 -9.148 -17.865 1.00 91.62 88 THR A C 1
ATOM 620 O O . THR A 1 88 ? 4.988 -10.294 -18.287 1.00 91.62 88 THR A O 1
ATOM 623 N N . ASP A 1 89 ? 5.427 -8.704 -16.749 1.00 91.56 89 ASP A N 1
ATOM 624 C CA . ASP A 1 89 ? 6.219 -9.506 -15.819 1.00 91.56 89 ASP A CA 1
ATOM 625 C C . ASP A 1 89 ? 5.979 -8.986 -14.393 1.00 91.56 89 ASP A C 1
ATOM 627 O O . ASP A 1 89 ? 5.874 -7.775 -14.190 1.00 91.56 89 ASP A O 1
ATOM 631 N N . GLY A 1 90 ? 5.864 -9.896 -13.428 1.00 95.88 90 GLY A N 1
ATOM 632 C CA . GLY A 1 90 ? 5.510 -9.581 -12.043 1.00 95.88 90 GLY A CA 1
ATOM 633 C C . GLY A 1 90 ? 4.012 -9.393 -11.772 1.00 95.88 90 GLY A C 1
ATOM 634 O O . GLY A 1 90 ? 3.146 -9.750 -12.575 1.00 95.88 90 GLY A O 1
ATOM 635 N N . TYR A 1 91 ? 3.704 -8.879 -10.584 1.00 97.94 91 TYR A N 1
ATOM 636 C CA . TYR A 1 91 ? 2.349 -8.602 -10.105 1.00 97.94 91 TYR A CA 1
ATOM 637 C C . TYR A 1 91 ? 2.339 -7.375 -9.188 1.00 97.94 91 TYR A C 1
ATOM 639 O O . TYR A 1 91 ? 3.381 -6.974 -8.683 1.00 97.94 91 TYR A O 1
ATOM 647 N N . TYR A 1 92 ? 1.167 -6.777 -8.962 1.00 98.31 92 TYR A N 1
ATOM 648 C CA . TYR A 1 92 ? 1.045 -5.710 -7.972 1.00 98.31 92 TYR A CA 1
ATOM 649 C C . TYR A 1 92 ? 0.787 -6.281 -6.582 1.00 98.31 92 TYR A C 1
ATOM 651 O O . TYR A 1 92 ? -0.085 -7.135 -6.409 1.00 98.31 92 TYR A O 1
ATOM 659 N N . GLU A 1 93 ? 1.484 -5.766 -5.580 1.00 98.69 93 GLU A N 1
ATOM 660 C CA . GLU A 1 93 ? 1.228 -6.064 -4.172 1.00 98.69 93 GLU A CA 1
ATOM 661 C C . GLU A 1 93 ? 1.018 -4.768 -3.402 1.00 98.69 93 GLU A C 1
ATOM 663 O O . GLU A 1 93 ? 1.658 -3.757 -3.689 1.00 98.69 93 GLU A O 1
ATOM 668 N N . VAL A 1 94 ? 0.090 -4.785 -2.444 1.00 98.75 94 VAL A N 1
ATOM 669 C CA . VAL A 1 94 ? -0.115 -3.663 -1.533 1.00 98.75 94 VAL A CA 1
ATOM 670 C C . VAL A 1 94 ? 0.488 -3.954 -0.166 1.00 98.75 94 VAL A C 1
ATOM 672 O O . VAL A 1 94 ? 0.360 -5.052 0.388 1.00 98.75 94 VAL A O 1
ATOM 675 N N . TRP A 1 95 ? 1.126 -2.930 0.382 1.00 98.75 95 TRP A N 1
ATOM 676 C CA . TRP A 1 95 ? 1.878 -2.961 1.623 1.00 98.75 95 TRP A CA 1
ATOM 677 C C . TRP A 1 95 ? 1.458 -1.808 2.526 1.00 98.75 95 TRP A C 1
ATOM 679 O O . TRP A 1 95 ? 1.066 -0.739 2.055 1.00 98.75 95 TRP A O 1
ATOM 689 N N . LEU A 1 96 ? 1.579 -2.016 3.837 1.00 98.69 96 LEU A N 1
ATOM 690 C CA . LEU A 1 96 ? 1.467 -0.952 4.832 1.00 98.69 96 LEU A CA 1
ATOM 691 C C . LEU A 1 96 ? 2.833 -0.678 5.451 1.00 98.69 96 LEU A C 1
ATOM 693 O O . LEU A 1 96 ? 3.490 -1.586 5.961 1.00 98.69 96 LEU A O 1
ATOM 697 N N . LEU A 1 97 ? 3.279 0.570 5.368 1.00 98.50 97 LEU A N 1
ATOM 698 C CA . LEU A 1 97 ? 4.634 1.001 5.694 1.00 98.50 97 LEU A CA 1
ATOM 699 C C . LEU A 1 97 ? 4.613 1.996 6.850 1.00 98.50 97 LEU A C 1
ATOM 701 O O . LEU A 1 97 ? 3.694 2.806 6.990 1.00 98.50 97 LEU A O 1
ATOM 705 N N . GLN A 1 98 ? 5.690 1.994 7.626 1.00 97.88 98 GLN A N 1
ATOM 706 C CA . GLN A 1 98 ? 5.999 3.109 8.519 1.00 97.88 98 GLN A CA 1
ATOM 707 C C . GLN A 1 98 ? 6.432 4.348 7.730 1.00 97.88 98 GLN A C 1
ATOM 709 O O . GLN A 1 98 ? 6.882 4.208 6.591 1.00 97.88 98 GLN A O 1
ATOM 714 N N . PRO A 1 99 ? 6.384 5.556 8.326 1.00 96.56 99 PRO A N 1
ATOM 715 C CA . PRO A 1 99 ? 6.788 6.785 7.641 1.00 96.56 99 PRO A CA 1
ATOM 716 C C . PRO A 1 99 ? 8.228 6.778 7.100 1.00 96.56 99 PRO A C 1
ATOM 718 O O . PRO A 1 99 ? 8.528 7.484 6.142 1.00 96.56 99 PRO A O 1
ATOM 721 N N . ASP A 1 100 ? 9.123 5.982 7.696 1.00 95.00 100 ASP A N 1
ATOM 722 C CA . ASP A 1 100 ? 10.511 5.817 7.245 1.00 95.00 100 ASP A CA 1
ATOM 723 C C . ASP A 1 100 ? 10.695 4.739 6.159 1.00 95.00 100 ASP A C 1
ATOM 725 O O . ASP A 1 100 ? 11.803 4.574 5.649 1.00 95.00 100 ASP A O 1
ATOM 729 N N . ALA A 1 101 ? 9.622 4.023 5.800 1.00 92.75 101 ALA A N 1
ATOM 730 C CA . ALA A 1 101 ? 9.597 2.905 4.860 1.00 92.75 101 ALA A CA 1
ATOM 731 C C . ALA A 1 101 ? 10.556 1.742 5.200 1.00 92.75 101 ALA A C 1
ATOM 733 O O . ALA A 1 101 ? 10.867 0.934 4.329 1.00 92.75 101 ALA A O 1
ATOM 734 N N . VAL A 1 102 ? 11.019 1.625 6.453 1.00 93.00 102 VAL A N 1
ATOM 735 C CA . VAL A 1 102 ? 11.938 0.550 6.877 1.00 93.00 102 VAL A CA 1
ATOM 736 C C . VAL A 1 102 ? 11.174 -0.692 7.324 1.00 93.00 102 VAL A C 1
ATOM 738 O O . VAL A 1 102 ? 11.586 -1.818 7.042 1.00 93.00 102 VAL A O 1
ATOM 741 N N . ARG A 1 103 ? 10.067 -0.503 8.050 1.00 96.19 103 ARG A N 1
ATOM 742 C CA . ARG A 1 103 ? 9.188 -1.594 8.489 1.00 96.19 103 ARG A CA 1
ATOM 743 C C . ARG A 1 103 ? 7.923 -1.605 7.640 1.00 96.19 103 ARG A C 1
ATOM 745 O O . ARG A 1 103 ? 7.285 -0.570 7.452 1.00 96.19 103 ARG A O 1
ATOM 752 N N . MET A 1 104 ? 7.581 -2.789 7.144 1.00 97.31 104 MET A N 1
ATOM 753 C CA . MET A 1 104 ? 6.537 -2.994 6.144 1.00 97.31 104 MET A CA 1
ATOM 754 C C . MET A 1 104 ? 5.733 -4.243 6.503 1.00 97.31 104 MET A C 1
ATOM 756 O O . MET A 1 104 ? 6.291 -5.222 7.005 1.00 97.31 104 MET A O 1
ATOM 760 N N . VAL A 1 105 ? 4.434 -4.211 6.234 1.00 98.00 105 VAL A N 1
ATOM 761 C CA . VAL A 1 105 ? 3.528 -5.351 6.373 1.00 98.00 105 VAL A CA 1
ATOM 762 C C . VAL A 1 105 ? 2.957 -5.663 4.989 1.00 98.00 105 VAL A C 1
ATOM 764 O O . VAL A 1 105 ? 2.243 -4.810 4.455 1.00 98.00 105 VAL A O 1
ATOM 767 N N . PRO A 1 106 ? 3.243 -6.841 4.400 1.00 97.94 106 PRO A N 1
ATOM 768 C CA . PRO A 1 106 ? 2.565 -7.266 3.181 1.00 97.94 106 PRO A CA 1
ATOM 769 C C . PRO A 1 106 ? 1.087 -7.484 3.495 1.00 97.94 106 PRO A C 1
ATOM 771 O O . PRO A 1 106 ? 0.745 -8.144 4.482 1.00 97.94 106 PRO A O 1
ATOM 774 N N . VAL A 1 107 ? 0.208 -6.915 2.676 1.00 98.38 107 VAL A N 1
ATOM 775 C CA . VAL A 1 107 ? -1.243 -7.072 2.838 1.00 98.38 107 VAL A CA 1
ATOM 776 C C . VAL A 1 107 ? -1.780 -8.062 1.813 1.00 98.38 107 VAL A C 1
ATOM 778 O O . VAL A 1 107 ? -2.558 -8.950 2.167 1.00 98.38 107 VAL A O 1
ATOM 781 N N . GLY A 1 108 ? -1.348 -7.943 0.556 1.00 98.56 108 GLY A N 1
ATOM 782 C CA . GLY A 1 108 ? -1.637 -8.939 -0.467 1.00 98.56 108 GLY A CA 1
ATOM 783 C C . GLY A 1 108 ? -1.630 -8.412 -1.896 1.00 98.56 108 GLY A C 1
ATOM 784 O O . GLY A 1 108 ? -1.481 -7.221 -2.160 1.00 98.56 108 GLY A O 1
ATOM 785 N N . VAL A 1 109 ? -1.816 -9.343 -2.828 1.00 98.44 109 VAL A N 1
ATOM 786 C CA . VAL A 1 109 ? -1.823 -9.079 -4.271 1.00 98.44 109 VAL A CA 1
ATOM 787 C C . VAL A 1 109 ? -3.045 -8.251 -4.667 1.00 98.44 109 VAL A C 1
ATOM 789 O O . VAL A 1 109 ? -4.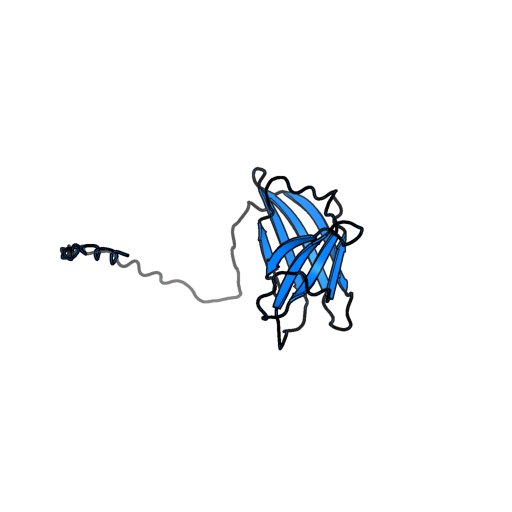171 -8.561 -4.270 1.00 98.44 109 VAL A O 1
ATOM 792 N N . VAL A 1 110 ? -2.824 -7.241 -5.504 1.00 98.25 110 VAL A N 1
ATOM 793 C CA . VAL A 1 110 ? -3.862 -6.390 -6.097 1.00 98.25 110 VAL A CA 1
ATOM 794 C C . VAL A 1 110 ? -3.773 -6.416 -7.625 1.00 98.25 110 VAL A C 1
ATOM 796 O O . VAL A 1 110 ? -2.808 -6.891 -8.220 1.00 98.25 110 VAL A O 1
ATOM 799 N N . ARG A 1 111 ? -4.822 -5.935 -8.284 1.00 95.94 111 ARG A N 1
ATOM 800 C CA . ARG A 1 111 ? -4.903 -5.759 -9.741 1.00 95.94 111 ARG A CA 1
ATOM 801 C C . ARG A 1 111 ? -5.678 -4.482 -10.033 1.00 95.94 111 ARG A C 1
ATOM 803 O O . ARG A 1 111 ? -6.314 -3.954 -9.127 1.00 95.94 111 ARG A O 1
ATOM 810 N N . ALA A 1 112 ? -5.685 -4.039 -11.287 1.00 97.00 112 ALA A N 1
ATOM 811 C CA . ALA A 1 112 ? -6.544 -2.931 -11.687 1.00 97.00 112 ALA A CA 1
ATOM 812 C C . ALA A 1 112 ? -8.029 -3.204 -11.340 1.00 97.00 112 ALA A C 1
ATOM 814 O O . ALA A 1 112 ? -8.537 -4.324 -11.528 1.00 97.00 112 ALA A O 1
ATOM 815 N N . GLY A 1 113 ? -8.705 -2.167 -10.844 1.00 97.69 113 GLY A N 1
ATOM 816 C CA . GLY A 1 113 ? -10.046 -2.176 -10.262 1.00 97.69 113 GLY A CA 1
ATOM 817 C C . GLY A 1 113 ? -10.067 -2.490 -8.763 1.00 97.69 113 GLY A C 1
ATOM 818 O O . GLY A 1 113 ? -9.056 -2.392 -8.068 1.00 97.69 113 GLY A O 1
ATOM 819 N N . ASP A 1 114 ? -11.240 -2.901 -8.277 1.00 97.81 114 ASP A N 1
ATOM 820 C CA . ASP A 1 114 ? -11.471 -3.139 -6.853 1.00 97.81 114 ASP A CA 1
ATOM 821 C C . ASP A 1 114 ? -10.835 -4.439 -6.338 1.00 97.81 114 ASP A C 1
ATOM 823 O O . ASP A 1 114 ? -11.030 -5.532 -6.891 1.00 97.81 114 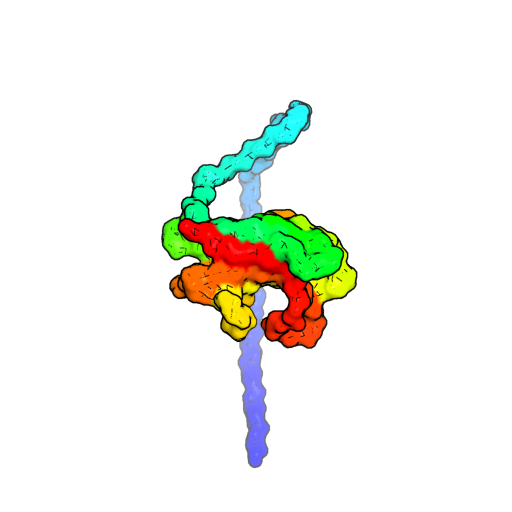ASP A O 1
ATOM 827 N N . THR A 1 115 ? -10.147 -4.331 -5.203 1.00 98.31 115 THR A N 1
ATOM 828 C CA . THR A 1 115 ? -9.647 -5.449 -4.398 1.00 98.31 115 THR A CA 1
ATOM 829 C C . THR A 1 115 ? -9.942 -5.196 -2.918 1.00 98.31 115 THR A C 1
ATOM 831 O O . THR A 1 115 ? -9.746 -4.091 -2.423 1.00 98.31 115 THR A O 1
ATOM 834 N N . VAL A 1 116 ? -10.395 -6.221 -2.189 1.00 97.94 116 VAL A N 1
ATOM 835 C CA . VAL A 1 116 ? -10.626 -6.155 -0.734 1.00 97.94 116 VAL A CA 1
ATOM 836 C C . VAL A 1 116 ? -9.736 -7.175 -0.042 1.00 97.94 116 VAL A C 1
ATOM 838 O O . VAL A 1 116 ? -9.813 -8.368 -0.341 1.00 97.94 116 VAL A O 1
ATOM 841 N N . LEU A 1 117 ? -8.914 -6.711 0.896 1.00 98.44 117 LEU A N 1
ATOM 842 C CA . LEU A 1 117 ? -7.934 -7.525 1.608 1.00 98.44 117 LEU A CA 1
ATOM 843 C C . LEU A 1 117 ? -8.151 -7.417 3.122 1.00 98.44 117 LEU A C 1
ATOM 845 O O . LEU A 1 117 ? -8.352 -6.314 3.632 1.00 98.44 117 LEU A O 1
ATOM 849 N N . PRO A 1 118 ? -8.131 -8.527 3.877 1.00 97.81 118 PRO A N 1
ATOM 850 C CA . PRO A 1 118 ? -8.222 -8.465 5.331 1.00 97.81 118 PRO A CA 1
ATOM 851 C C . PRO A 1 118 ? -6.956 -7.833 5.919 1.00 97.81 118 PRO A C 1
ATOM 853 O O . PRO A 1 118 ? -5.850 -8.104 5.456 1.00 97.81 118 PRO A O 1
ATOM 856 N N . LEU A 1 119 ? -7.107 -7.043 6.982 1.00 98.06 119 LEU A N 1
ATOM 857 C CA . LEU A 1 119 ? -5.967 -6.554 7.755 1.00 98.06 119 LEU A CA 1
ATOM 858 C C . LEU A 1 119 ? -5.730 -7.436 8.990 1.00 98.06 119 LEU A C 1
ATOM 860 O O . LEU A 1 119 ? -6.697 -7.900 9.606 1.00 98.06 119 LEU A O 1
ATOM 864 N N . PRO A 1 120 ? -4.464 -7.662 9.396 1.00 94.44 120 PRO A N 1
ATOM 865 C CA . PRO A 1 120 ? -4.157 -8.350 10.643 1.00 94.44 120 PRO A CA 1
ATOM 866 C C . PRO A 1 120 ? -4.831 -7.682 11.847 1.00 94.44 120 PRO A C 1
ATOM 868 O O . PRO A 1 120 ? -4.825 -6.458 11.994 1.00 94.44 120 PRO A O 1
ATOM 871 N N . SER A 1 121 ? -5.379 -8.493 12.753 1.00 93.38 121 SER A N 1
ATOM 872 C CA . SER A 1 121 ? -5.949 -7.991 14.005 1.00 93.38 121 SER A CA 1
ATOM 873 C C . SER A 1 121 ? -4.886 -7.257 14.825 1.00 93.38 121 SER A C 1
ATOM 875 O O . SER A 1 121 ? -3.813 -7.811 15.069 1.00 93.38 121 SER A O 1
ATOM 877 N N . GLY A 1 122 ? -5.200 -6.052 15.299 1.00 92.25 122 GLY A N 1
ATOM 878 C CA . GLY A 1 122 ? -4.284 -5.253 16.118 1.00 92.25 122 GLY A CA 1
ATOM 879 C C . GLY A 1 122 ? -3.218 -4.486 15.333 1.00 92.25 122 GLY A C 1
ATOM 880 O O . GLY A 1 122 ? -2.352 -3.888 15.964 1.00 92.25 122 GLY A O 1
ATOM 881 N N . LEU A 1 123 ? -3.274 -4.471 13.994 1.00 96.38 123 LEU A N 1
ATOM 882 C CA . LEU A 1 123 ? -2.436 -3.577 13.196 1.00 96.38 123 LEU A CA 1
ATOM 883 C C . LEU A 1 123 ? -2.754 -2.110 13.536 1.00 96.38 123 LEU A C 1
ATOM 885 O O . LEU A 1 123 ? -3.901 -1.667 13.410 1.00 96.38 123 LEU A O 1
ATOM 889 N N . ASP A 1 124 ? -1.731 -1.368 13.958 1.00 96.81 124 ASP A N 1
ATOM 890 C CA . ASP A 1 124 ? -1.831 0.057 14.267 1.00 96.81 124 ASP A CA 1
ATOM 891 C C . ASP A 1 124 ? -1.611 0.894 12.999 1.00 96.81 124 ASP A C 1
ATOM 893 O O . ASP A 1 124 ? -0.498 0.988 12.479 1.00 96.81 124 ASP A O 1
ATOM 897 N N . LEU A 1 125 ? -2.685 1.511 12.502 1.00 96.94 125 LEU A N 1
ATOM 898 C CA . LEU A 1 125 ? -2.647 2.376 11.319 1.00 96.94 125 LEU A CA 1
ATOM 899 C C . LEU A 1 125 ? -1.896 3.692 11.571 1.00 96.94 125 LEU A C 1
ATOM 901 O O . LEU A 1 125 ? -1.468 4.325 10.616 1.00 96.94 125 LEU A O 1
ATOM 905 N N . GLY A 1 126 ? -1.712 4.103 12.830 1.00 96.88 126 GLY A N 1
ATOM 906 C CA . GLY A 1 126 ? -0.862 5.240 13.179 1.00 96.88 126 GLY A CA 1
ATOM 907 C C . GLY A 1 126 ? 0.630 4.901 13.136 1.00 96.88 126 GLY A C 1
ATOM 908 O O . GLY A 1 126 ? 1.450 5.786 12.902 1.00 96.88 126 GLY A O 1
ATOM 909 N N . GLU A 1 127 ? 0.993 3.626 13.330 1.00 97.69 127 GLU A N 1
ATOM 910 C CA . GLU A 1 127 ? 2.372 3.152 13.163 1.00 97.69 127 GLU A CA 1
ATOM 911 C C . GLU A 1 127 ? 2.688 2.833 11.690 1.00 97.69 127 GLU A C 1
ATOM 913 O O . GLU A 1 127 ? 3.796 3.128 11.242 1.00 97.69 127 GLU A O 1
ATOM 918 N N . TYR A 1 128 ? 1.721 2.299 10.928 1.00 98.38 128 TYR A N 1
ATOM 919 C CA . TYR A 1 128 ? 1.856 1.966 9.499 1.00 98.38 128 TYR A CA 1
ATOM 920 C C . TYR A 1 128 ? 0.872 2.757 8.607 1.00 98.38 128 TYR A C 1
ATOM 922 O O . TYR A 1 128 ? -0.035 2.159 8.020 1.00 98.38 128 TYR A O 1
ATOM 930 N N . PRO A 1 129 ? 1.002 4.095 8.510 1.00 98.25 129 PRO A N 1
ATOM 931 C CA . PRO A 1 129 ? 0.013 4.929 7.828 1.00 98.25 129 PRO A CA 1
ATOM 932 C C . PRO A 1 129 ? 0.155 4.928 6.302 1.00 98.25 129 PRO A C 1
ATOM 934 O O . PRO A 1 129 ? -0.767 5.345 5.606 1.00 98.25 129 PRO A O 1
ATOM 937 N N . LEU A 1 130 ? 1.294 4.500 5.756 1.00 98.62 130 LEU A N 1
ATOM 938 C CA . LEU A 1 130 ? 1.553 4.582 4.321 1.00 98.62 130 LEU A CA 1
ATOM 939 C C . LEU A 1 130 ? 1.045 3.328 3.606 1.00 98.62 130 LEU A C 1
ATOM 941 O O . LEU A 1 130 ? 1.524 2.231 3.877 1.00 98.62 130 LEU A O 1
ATOM 945 N N . VAL A 1 131 ? 0.123 3.500 2.660 1.00 98.75 131 VAL A N 1
ATOM 946 C CA . VAL A 1 131 ? -0.276 2.471 1.693 1.00 98.75 131 VAL A CA 1
ATOM 947 C C . VAL A 1 131 ? 0.654 2.570 0.496 1.00 98.75 131 VAL A C 1
ATOM 949 O O . VAL A 1 131 ? 0.705 3.617 -0.147 1.00 98.75 131 VAL A O 1
ATOM 952 N N . ASP A 1 132 ? 1.366 1.494 0.185 1.00 98.56 132 ASP A N 1
ATOM 953 C CA . ASP A 1 132 ? 2.241 1.404 -0.982 1.00 98.56 132 ASP A CA 1
ATOM 954 C C . ASP A 1 132 ? 1.780 0.295 -1.918 1.00 98.56 132 ASP A C 1
ATOM 956 O O . ASP A 1 132 ? 1.484 -0.805 -1.460 1.00 98.56 132 ASP A O 1
ATOM 960 N N . VAL A 1 133 ? 1.734 0.581 -3.215 1.00 98.50 133 VAL A N 1
ATOM 961 C CA . VAL A 1 133 ? 1.535 -0.424 -4.260 1.00 98.50 133 VAL A CA 1
ATOM 962 C C . VAL A 1 133 ? 2.842 -0.575 -5.017 1.00 98.50 133 VAL A C 1
ATOM 964 O O . VAL A 1 133 ? 3.336 0.397 -5.597 1.00 98.50 133 VAL A O 1
ATOM 967 N N . SER A 1 134 ? 3.378 -1.788 -5.041 1.00 97.81 134 SER A N 1
ATOM 968 C CA . SER A 1 134 ? 4.656 -2.120 -5.665 1.00 97.81 134 SER A CA 1
ATOM 969 C C . SER A 1 134 ? 4.501 -3.155 -6.773 1.00 97.81 134 SER A C 1
ATOM 971 O O . SER A 1 134 ? 3.498 -3.864 -6.843 1.00 97.81 134 SER A O 1
ATOM 973 N N . VAL A 1 135 ? 5.491 -3.217 -7.666 1.00 97.75 135 VAL A N 1
ATOM 974 C CA . VAL A 1 135 ? 5.630 -4.278 -8.672 1.00 97.75 135 VAL A CA 1
ATOM 975 C C . VAL A 1 135 ? 6.556 -5.351 -8.123 1.00 97.75 135 VAL A C 1
ATOM 977 O O . VAL A 1 135 ? 7.758 -5.132 -8.005 1.00 97.75 135 VAL A O 1
ATOM 980 N N . GLU A 1 136 ? 6.008 -6.524 -7.841 1.00 97.94 136 GLU A N 1
ATOM 981 C CA . GLU A 1 136 ? 6.743 -7.650 -7.279 1.00 97.94 136 GLU A CA 1
ATOM 982 C C . GLU A 1 136 ? 7.102 -8.689 -8.354 1.00 97.94 136 GLU A C 1
ATOM 984 O O . GLU A 1 136 ? 6.254 -9.050 -9.182 1.00 97.94 136 GLU A O 1
ATOM 989 N N . PRO A 1 137 ? 8.353 -9.185 -8.380 1.00 97.50 137 PRO A N 1
ATOM 990 C CA . PRO A 1 137 ? 8.780 -10.221 -9.311 1.00 97.50 137 PRO A CA 1
ATOM 991 C C . PRO A 1 137 ? 8.245 -11.608 -8.920 1.00 97.50 137 PRO A C 1
ATOM 993 O O . PRO A 1 137 ? 7.990 -11.914 -7.760 1.00 97.50 137 PRO A O 1
ATOM 996 N N . MET A 1 138 ? 8.135 -12.512 -9.897 1.00 96.44 138 MET A N 1
ATOM 997 C CA . MET A 1 138 ? 7.822 -13.928 -9.644 1.00 96.44 138 MET A CA 1
ATOM 998 C C . MET A 1 138 ? 9.093 -14.768 -9.428 1.00 96.44 138 MET A C 1
ATOM 1000 O O . MET A 1 138 ? 9.298 -15.783 -10.096 1.00 96.44 138 MET A O 1
ATOM 1004 N N . ASP A 1 139 ? 9.970 -14.345 -8.519 1.00 96.81 139 ASP A N 1
ATOM 1005 C CA . ASP A 1 139 ? 11.270 -14.990 -8.265 1.00 96.81 139 ASP A CA 1
ATOM 1006 C C . ASP A 1 139 ? 11.313 -15.846 -6.983 1.00 96.81 139 ASP A C 1
ATOM 1008 O O . ASP A 1 139 ? 12.263 -16.605 -6.771 1.00 96.81 139 ASP A O 1
ATOM 1012 N N . GLY A 1 140 ? 10.255 -15.794 -6.170 1.00 96.94 140 GLY A N 1
ATOM 1013 C CA . GLY A 1 140 ? 10.132 -16.543 -4.920 1.00 96.94 140 GLY A CA 1
ATOM 1014 C C . GLY A 1 140 ? 10.745 -15.848 -3.701 1.00 96.94 140 GLY A C 1
ATOM 1015 O O . GLY A 1 140 ? 10.752 -16.457 -2.627 1.00 96.94 140 GLY A O 1
ATOM 1016 N N . ASP A 1 141 ? 11.234 -14.613 -3.839 1.00 97.12 141 ASP A N 1
ATOM 1017 C CA . ASP A 1 141 ? 11.590 -13.747 -2.717 1.00 97.12 141 ASP A CA 1
ATOM 1018 C C . ASP A 1 141 ? 10.355 -12.934 -2.287 1.00 97.12 141 ASP A C 1
ATOM 1020 O O . ASP A 1 141 ? 9.833 -12.150 -3.070 1.00 97.12 141 ASP A O 1
ATOM 1024 N N . PRO A 1 142 ? 9.842 -13.109 -1.057 1.00 95.62 142 PRO A N 1
ATOM 1025 C CA . PRO A 1 142 ? 8.698 -12.343 -0.570 1.00 95.62 142 PRO A CA 1
ATOM 1026 C C . PRO A 1 142 ? 9.090 -10.951 -0.046 1.00 95.62 142 PRO A C 1
ATOM 1028 O O . PRO A 1 142 ? 8.277 -10.293 0.600 1.00 95.62 142 PRO A O 1
ATOM 1031 N N . THR A 1 143 ? 10.348 -10.532 -0.195 1.00 97.12 143 THR A N 1
ATOM 1032 C CA . THR A 1 143 ? 10.802 -9.200 0.211 1.00 97.12 143 THR A CA 1
ATOM 1033 C C . THR A 1 143 ? 10.279 -8.160 -0.769 1.00 97.12 143 THR A C 1
ATOM 1035 O O . THR A 1 143 ? 10.456 -8.318 -1.970 1.00 97.12 143 THR A O 1
ATOM 1038 N N . HIS A 1 144 ? 9.718 -7.065 -0.250 1.00 97.50 144 HIS A N 1
ATOM 1039 C CA . HIS A 1 144 ? 9.284 -5.927 -1.058 1.00 97.50 144 HIS A CA 1
ATOM 1040 C C . HIS A 1 144 ? 10.362 -5.506 -2.074 1.00 97.50 144 HIS A C 1
ATOM 1042 O O . HIS A 1 144 ? 11.469 -5.115 -1.688 1.00 97.50 144 HIS A O 1
ATOM 1048 N N . SER A 1 145 ? 10.014 -5.518 -3.360 1.00 96.69 145 SER A N 1
ATOM 1049 C CA . SER A 1 145 ? 10.895 -5.242 -4.508 1.00 96.69 145 SER A CA 1
ATOM 1050 C C . SER A 1 145 ? 11.656 -3.911 -4.450 1.00 96.69 145 SER A C 1
ATOM 1052 O O . SER A 1 145 ? 12.739 -3.763 -5.019 1.00 96.69 145 SER A O 1
ATOM 1054 N N . GLY A 1 146 ? 11.061 -2.906 -3.805 1.00 95.75 146 GLY A N 1
ATOM 1055 C CA . GLY A 1 146 ? 11.524 -1.517 -3.818 1.00 95.75 146 GLY A CA 1
ATOM 1056 C C . GLY A 1 146 ? 11.038 -0.723 -5.035 1.00 95.75 146 GLY A C 1
ATOM 1057 O O . GLY A 1 146 ? 11.412 0.440 -5.184 1.00 95.75 146 GLY A O 1
ATOM 1058 N N . ILE A 1 147 ? 10.202 -1.321 -5.891 1.00 95.81 147 ILE A N 1
ATOM 1059 C CA . ILE A 1 147 ? 9.646 -0.695 -7.095 1.00 95.81 147 ILE A CA 1
ATOM 1060 C C . ILE A 1 147 ? 8.196 -0.288 -6.816 1.00 95.81 147 ILE A C 1
ATOM 1062 O O . ILE A 1 147 ? 7.248 -0.948 -7.236 1.00 95.81 147 ILE A O 1
ATOM 1066 N N . SER A 1 148 ? 8.023 0.809 -6.082 1.00 96.62 148 SER A N 1
ATOM 1067 C CA . SER A 1 148 ? 6.705 1.380 -5.787 1.00 96.62 148 SER A CA 1
ATOM 1068 C C . SER A 1 148 ? 6.155 2.159 -6.987 1.00 96.62 148 SER A C 1
ATOM 1070 O O . SER A 1 148 ? 6.867 2.969 -7.586 1.00 96.62 148 SER A O 1
ATOM 1072 N N . VAL A 1 149 ? 4.882 1.949 -7.322 1.00 97.62 149 VAL A N 1
ATOM 1073 C CA . VAL A 1 149 ? 4.193 2.615 -8.441 1.00 97.62 149 VAL A CA 1
ATOM 1074 C C . VAL A 1 149 ? 3.150 3.628 -7.987 1.00 97.62 149 VAL A C 1
ATOM 1076 O O . VAL A 1 149 ? 2.955 4.623 -8.681 1.00 97.62 149 VAL A O 1
ATOM 1079 N N . ALA A 1 150 ? 2.532 3.426 -6.822 1.00 98.25 150 ALA A N 1
ATOM 1080 C CA . ALA A 1 150 ? 1.579 4.363 -6.239 1.00 98.25 150 ALA A CA 1
ATOM 1081 C C . ALA A 1 150 ? 1.654 4.342 -4.709 1.00 98.25 150 ALA A C 1
ATOM 1083 O O . ALA A 1 150 ? 1.873 3.285 -4.116 1.00 98.25 150 ALA A O 1
ATOM 1084 N N . ARG A 1 151 ? 1.459 5.496 -4.063 1.00 98.06 151 ARG A N 1
ATOM 1085 C CA . ARG A 1 151 ? 1.505 5.608 -2.599 1.00 98.06 151 ARG A CA 1
ATOM 1086 C C . ARG A 1 151 ? 0.548 6.665 -2.072 1.00 98.06 151 ARG A C 1
ATOM 1088 O O . ARG A 1 151 ? 0.355 7.698 -2.699 1.00 98.06 151 ARG A O 1
ATOM 1095 N N . GLY A 1 152 ? 0.001 6.419 -0.889 1.00 98.31 152 GLY A N 1
ATOM 1096 C CA . GLY A 1 152 ? -0.816 7.378 -0.152 1.00 98.31 152 GLY A CA 1
ATOM 1097 C C . GLY A 1 152 ? -0.632 7.228 1.352 1.00 98.31 152 GLY A C 1
ATOM 1098 O O . GLY A 1 152 ? -0.282 6.155 1.837 1.00 98.31 152 GLY A O 1
ATOM 1099 N N . GLU A 1 153 ? -0.874 8.298 2.101 1.00 98.50 153 GLU A N 1
ATOM 1100 C CA . GLU A 1 153 ? -0.886 8.276 3.567 1.00 98.50 153 GLU A CA 1
ATOM 1101 C C . GLU A 1 153 ? -2.326 8.262 4.083 1.00 98.50 153 GLU A C 1
ATOM 1103 O O . GLU A 1 153 ? -3.124 9.133 3.729 1.00 98.50 153 GLU A O 1
ATOM 1108 N N . LEU A 1 154 ? -2.674 7.261 4.893 1.00 98.44 154 LEU A N 1
ATOM 1109 C CA . LEU A 1 154 ? -3.991 7.107 5.498 1.00 98.44 154 LEU A CA 1
ATOM 1110 C C . LEU A 1 154 ? -4.314 8.282 6.420 1.00 98.44 154 LEU A C 1
ATOM 1112 O O . LEU A 1 154 ? -3.589 8.585 7.364 1.00 98.44 154 LEU A O 1
ATOM 1116 N N . SER A 1 155 ? -5.472 8.886 6.176 1.00 95.38 155 SER A N 1
ATOM 1117 C CA . SER A 1 155 ? -6.092 9.872 7.056 1.00 95.38 155 SER A CA 1
ATOM 1118 C C . SER A 1 155 ? -7.283 9.240 7.775 1.00 95.38 155 SER A C 1
ATOM 1120 O O . SER A 1 155 ? -8.148 8.650 7.125 1.00 95.38 155 SER A O 1
ATOM 1122 N N . THR A 1 156 ? -7.283 9.319 9.109 1.00 83.00 156 THR A N 1
ATOM 1123 C CA . THR A 1 156 ? -8.318 8.789 10.021 1.00 83.00 156 THR A CA 1
ATOM 1124 C C . THR A 1 156 ? -9.301 9.860 10.462 1.00 83.00 156 THR A C 1
ATOM 1126 O O . THR A 1 156 ? -8.812 10.973 10.771 1.00 83.00 156 THR A O 1
#

Sequence (156 aa):
PAEPAGAVVVPLQPRRPATRWLTVAAAVLVGGVLGGGAVALTRDDDGSVVATTALDPLAAENASGRAEVREVDGVRSLQIDLDAPELTDGYYEVWLLQPDAVRMVPVGVVRAGDTVLPLPSGLDLGEYPLVDVSVEPMDGDPTHSGISVARGELST

Secondary structure (DSSP, 8-state):
-PPPPPP-PPPPPPPPP-----------------SS-----------EEEEEEEEEE-SSS--EEEEEEEEETTEEEEEEEEE-PPPSSSEEEEEEE-TTSSSEEEEEEE-SEEEEEEPPTT--TTTS-EEEEEEE-SSS--S--S-EEEEEE-B-

Foldseek 3Di:
DDDDDDDDDDDDDDDDDDDDDDDDDDDDDDDDDDDDDPPPPDDPPFADFPKKKWWAFDDPFPKTWMWTWGDDPQWIKIKTAIDTDDDPFAFKWKWFAAPVRPDIDTFGTDDHGIDITTDDRPDDCNRRQKIWIAGGGPPPDPPGPPGTTIMIGMDD

Radius of gyration: 24.56 Å; chains: 1; bounding box: 62×61×38 Å

Organism: NCBI:txid429133

pLDDT: mean 83.87, std 19.83, range [37.16, 98.75]

InterPro domains:
  IPR018764 Anti-sigma K factor RskA, C-terminal [PF10099] (22-146)